Protein AF-A0A4R4VCG7-F1 (afdb_monomer)

Nearest PDB structures (foldseek):
  3f52-assembly1_A  TM=7.799E-01  e=2.837E-03  Corynebacterium glutamicum
  4i6u-assembly2_C  TM=8.218E-01  e=2.025E-02  Enterobacter sp. RFL1396
  4fbi-assembly2_D  TM=8.260E-01  e=2.661E-02  Enterobacter sp. RFL1396
  3fya-assembly1_A  TM=7.986E-01  e=2.259E-02  Enterobacter sp. RFL1396
  4ia8-assembly1_A  TM=7.667E-01  e=2.139E-02  Enterobacter sp. RFL1396

Organism: NCBI:txid1848322

Foldseek 3Di:
DPLLLCVLVVLCVVLVHDLVLLCVQLVHDSVVSVCSNVVVDPCDLSNQVSSCNSSVVPCPSNVVSCVVVVVPPPPD

InterPro domains:
  IPR001387 Cro/C1-type, helix-turn-helix domain [PS50943] (8-40)
  IPR001387 Cro/C1-type, helix-turn-helix domain [SM00530] (7-61)
  IPR001387 Cro/C1-type, helix-turn-helix domain [cd00093] (5-57)
  IPR010982 Lambda repressor-like, DNA-binding domain superfamily [G3DSA:1.10.260.40] (3-67)
  IPR010982 Lambda repressor-like, DNA-binding domain superfamily [SSF47413] (3-55)

pLDDT: mean 81.77, std 12.51, range [35.47, 90.19]

Solvent-accessible surface area (backbone atoms only — not comparable to full-atom values): 4315 Å² total; per-residue (Å²): 134,83,58,61,18,52,50,52,50,49,54,34,52,77,69,72,46,50,65,64,53,48,16,63,62,47,75,46,54,47,72,57,54,51,32,20,40,70,59,78,32,80,67,44,55,67,57,23,45,35,45,15,65,58,65,67,55,86,44,53,53,22,52,52,38,31,65,73,69,66,55,68,87,82,81,126

Structure (mmCIF, N/CA/C/O backbone):
data_AF-A0A4R4VCG7-F1
#
_entry.id   AF-A0A4R4VCG7-F1
#
loop_
_atom_site.group_PDB
_atom_site.id
_atom_site.type_symbol
_atom_site.label_atom_id
_atom_site.label_alt_id
_atom_site.label_comp_id
_atom_site.label_asym_id
_atom_site.label_entity_id
_atom_site.label_seq_id
_atom_site.pdbx_PDB_ins_code
_atom_site.Cartn_x
_atom_site.Cartn_y
_atom_site.Cartn_z
_atom_site.occupancy
_atom_site.B_iso_or_equiv
_atom_site.auth_seq_id
_atom_site.auth_comp_id
_atom_site.auth_asym_id
_atom_site.auth_atom_id
_atom_site.pdbx_PDB_model_num
ATOM 1 N N . MET A 1 1 ? -2.143 4.952 -20.005 1.00 53.59 1 M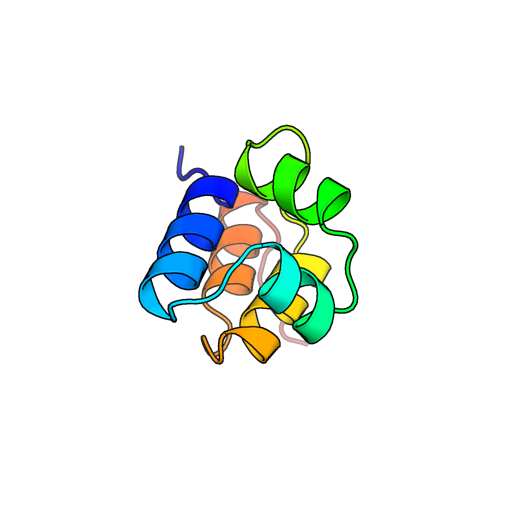ET A N 1
ATOM 2 C CA . MET A 1 1 ? -1.437 5.099 -18.720 1.00 53.59 1 MET A CA 1
ATOM 3 C C . MET A 1 1 ? -2.390 4.646 -17.640 1.00 53.59 1 MET A C 1
ATOM 5 O O . MET A 1 1 ? -3.408 5.296 -17.441 1.00 53.59 1 MET A O 1
ATOM 9 N N . ILE A 1 2 ? -2.156 3.468 -17.068 1.00 63.53 2 ILE A N 1
ATOM 10 C CA . ILE A 1 2 ? -2.971 2.961 -15.963 1.00 63.53 2 ILE A CA 1
ATOM 11 C C . ILE A 1 2 ? -2.298 3.468 -14.694 1.00 63.53 2 ILE A C 1
ATOM 13 O O . ILE A 1 2 ? -1.260 2.957 -14.306 1.00 63.53 2 ILE A O 1
ATOM 17 N N . ASP A 1 3 ? -2.872 4.472 -14.041 1.00 80.00 3 ASP A N 1
ATOM 18 C CA . ASP A 1 3 ? -2.300 4.986 -12.798 1.00 80.00 3 ASP A CA 1
ATOM 19 C C . ASP A 1 3 ? -2.455 3.946 -11.675 1.00 80.00 3 ASP A C 1
ATOM 21 O O . ASP A 1 3 ? -3.525 3.784 -11.077 1.00 80.00 3 ASP A O 1
ATOM 25 N N . HIS A 1 4 ? -1.385 3.201 -11.384 1.00 82.81 4 HIS A N 1
ATOM 26 C CA . HIS A 1 4 ? -1.387 2.172 -10.340 1.00 82.81 4 HIS A CA 1
ATOM 27 C C . HIS A 1 4 ? -1.769 2.726 -8.962 1.00 82.81 4 HIS A C 1
ATOM 29 O O . HIS A 1 4 ? -2.458 2.053 -8.193 1.00 82.81 4 HIS A O 1
ATOM 35 N N . GLY A 1 5 ? -1.367 3.968 -8.666 1.00 85.31 5 GLY A N 1
ATOM 36 C CA . GLY A 1 5 ? -1.758 4.680 -7.451 1.00 85.31 5 GLY A CA 1
ATOM 37 C C . GLY A 1 5 ? -3.270 4.894 -7.361 1.00 85.31 5 GLY A C 1
ATOM 38 O O . GLY A 1 5 ? -3.880 4.621 -6.323 1.00 85.31 5 GLY A O 1
ATOM 39 N N . ALA A 1 6 ? -3.905 5.276 -8.472 1.00 86.12 6 ALA A N 1
ATOM 40 C CA . ALA A 1 6 ? -5.356 5.419 -8.545 1.00 86.12 6 ALA A CA 1
ATOM 41 C C . ALA A 1 6 ? -6.077 4.069 -8.398 1.00 86.12 6 ALA A C 1
ATOM 43 O O . ALA A 1 6 ? -7.110 3.995 -7.730 1.00 86.12 6 ALA A O 1
ATOM 44 N N . ARG A 1 7 ? -5.522 2.982 -8.955 1.00 88.31 7 ARG A N 1
ATOM 45 C CA . ARG A 1 7 ? -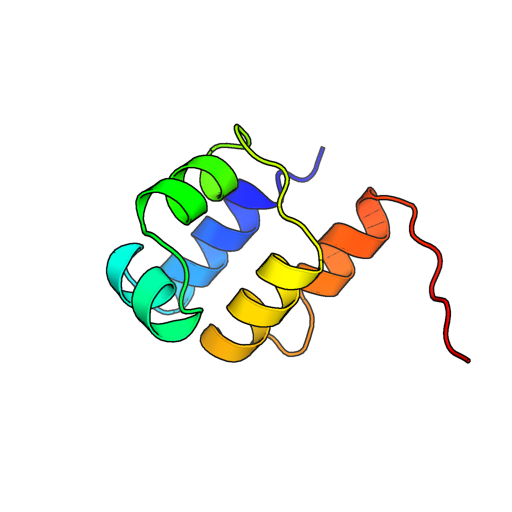6.089 1.632 -8.789 1.00 88.31 7 ARG A CA 1
ATOM 46 C C . ARG A 1 7 ? -6.001 1.144 -7.344 1.00 88.31 7 ARG A C 1
ATOM 48 O O . ARG A 1 7 ? -6.982 0.611 -6.831 1.00 88.31 7 ARG A O 1
ATOM 55 N N . LEU A 1 8 ? -4.871 1.370 -6.670 1.00 87.00 8 LEU A N 1
ATOM 56 C CA . LEU A 1 8 ? -4.726 1.080 -5.241 1.00 87.00 8 LEU A CA 1
ATOM 57 C C . LEU A 1 8 ? -5.779 1.832 -4.420 1.00 87.00 8 LEU A C 1
ATOM 59 O O . LEU A 1 8 ? -6.425 1.240 -3.556 1.00 87.00 8 LEU A O 1
ATOM 63 N N . ARG A 1 9 ? -5.990 3.117 -4.729 1.00 88.19 9 ARG A N 1
ATOM 64 C CA . ARG A 1 9 ? -7.016 3.939 -4.084 1.00 88.19 9 ARG A CA 1
ATOM 65 C C . ARG A 1 9 ? -8.421 3.387 -4.300 1.00 88.19 9 ARG A C 1
ATOM 67 O O . ARG A 1 9 ? -9.191 3.346 -3.344 1.00 88.19 9 ARG A O 1
ATOM 74 N N . ALA A 1 10 ? -8.754 2.968 -5.519 1.00 88.62 10 ALA A N 1
ATOM 75 C CA . ALA A 1 10 ? -10.048 2.363 -5.826 1.00 88.62 10 ALA A CA 1
ATOM 76 C C . ALA A 1 10 ? -10.278 1.098 -4.986 1.00 88.62 10 ALA A C 1
ATOM 78 O O . ALA A 1 10 ? -11.239 1.053 -4.224 1.00 88.62 10 ALA A O 1
ATOM 79 N N . LEU A 1 11 ? -9.329 0.155 -5.001 1.00 88.19 11 LEU A N 1
ATOM 80 C CA . LEU A 1 11 ? -9.413 -1.084 -4.219 1.00 88.19 11 LEU A CA 1
ATOM 81 C C . LEU A 1 11 ? -9.520 -0.812 -2.716 1.00 88.19 11 LEU A C 1
ATOM 83 O O . LEU A 1 11 ? -10.294 -1.453 -2.007 1.00 88.19 11 LEU A O 1
ATOM 87 N N . ARG A 1 12 ? -8.760 0.165 -2.215 1.00 89.75 12 ARG A N 1
ATOM 88 C CA . ARG A 1 12 ? -8.830 0.581 -0.816 1.00 89.75 12 ARG A CA 1
ATOM 89 C C . ARG A 1 12 ? -10.235 1.077 -0.451 1.00 89.75 12 ARG A C 1
ATOM 91 O O . ARG A 1 12 ? -10.751 0.697 0.598 1.00 89.75 12 ARG A O 1
ATOM 98 N N . LEU A 1 13 ? -10.851 1.897 -1.303 1.00 89.06 13 LEU A N 1
ATOM 99 C CA . LEU A 1 13 ? -12.208 2.412 -1.099 1.00 89.06 13 LEU A CA 1
ATOM 100 C C . LEU A 1 13 ? -13.277 1.321 -1.242 1.00 89.06 13 LEU A C 1
ATOM 102 O O . LEU A 1 13 ? -14.197 1.283 -0.433 1.00 89.06 13 LEU A O 1
ATOM 106 N N . GLU A 1 14 ? -13.131 0.402 -2.197 1.00 89.50 14 GLU A N 1
ATOM 107 C CA . GLU A 1 14 ? -14.026 -0.753 -2.366 1.00 89.50 14 GLU A CA 1
ATOM 108 C C . GLU A 1 14 ? -14.037 -1.665 -1.133 1.00 89.50 14 GLU A C 1
ATOM 110 O O . GLU A 1 14 ? -15.058 -2.264 -0.805 1.00 89.50 14 GLU A O 1
ATOM 115 N N . ARG A 1 15 ? -12.913 -1.749 -0.411 1.00 87.56 15 ARG A N 1
ATOM 116 C CA . ARG A 1 15 ? -12.820 -2.480 0.862 1.00 87.56 15 ARG A CA 1
ATOM 117 C C . ARG A 1 15 ? -13.182 -1.639 2.087 1.00 87.56 15 ARG A C 1
ATOM 119 O O . ARG A 1 15 ? -13.074 -2.141 3.201 1.00 87.56 15 ARG A O 1
ATOM 126 N N . GLY A 1 16 ? -13.597 -0.384 1.900 1.00 90.00 16 GLY A N 1
ATOM 127 C CA . GLY A 1 16 ? -13.960 0.525 2.988 1.00 90.00 16 GLY A CA 1
ATOM 128 C C . GLY A 1 16 ? -12.785 0.924 3.883 1.00 90.00 16 GLY A C 1
ATOM 129 O O . GLY A 1 16 ? -13.003 1.367 5.005 1.00 90.00 16 GLY A O 1
ATOM 130 N N . LEU A 1 17 ? -11.546 0.764 3.412 1.00 88.94 17 LEU A N 1
ATOM 131 C CA . LEU A 1 17 ? -10.353 1.015 4.212 1.00 88.94 17 LEU A CA 1
ATOM 132 C C . LEU A 1 17 ? -9.889 2.466 4.089 1.00 88.94 17 LEU A C 1
ATOM 134 O O . LEU A 1 17 ? -9.805 3.065 3.012 1.00 88.94 17 LEU A O 1
ATOM 138 N N . SER A 1 18 ? -9.471 3.031 5.210 1.00 89.50 18 SER A N 1
ATOM 139 C CA . SER A 1 18 ? -8.768 4.309 5.230 1.00 89.50 18 SER A CA 1
ATOM 140 C C . SER A 1 18 ? -7.285 4.136 4.898 1.00 89.50 18 SER A C 1
ATOM 142 O O . SER A 1 18 ? -6.693 3.084 5.125 1.00 89.50 18 SER A O 1
ATOM 144 N N . LEU A 1 19 ? -6.624 5.203 4.438 1.00 87.06 19 LEU A N 1
ATOM 145 C CA . LEU A 1 19 ? -5.161 5.224 4.253 1.00 87.06 19 LEU A CA 1
ATOM 146 C C . LEU A 1 19 ? -4.395 4.807 5.523 1.00 87.06 19 LEU A C 1
ATOM 148 O O . LEU A 1 19 ? -3.336 4.194 5.442 1.00 87.06 19 LEU A O 1
ATOM 152 N N . ASN A 1 20 ? -4.927 5.154 6.699 1.00 89.06 20 ASN A N 1
ATOM 153 C CA . ASN A 1 20 ? -4.340 4.793 7.989 1.00 89.06 20 ASN A CA 1
ATOM 154 C C . ASN A 1 20 ? -4.505 3.296 8.310 1.00 89.06 20 ASN A C 1
ATOM 156 O O . ASN A 1 20 ? -3.600 2.678 8.863 1.00 89.06 20 ASN A O 1
ATOM 160 N N . GLU A 1 21 ? -5.634 2.705 7.922 1.00 89.44 21 GLU A N 1
ATOM 161 C CA . GLU A 1 21 ? -5.870 1.270 8.084 1.00 89.44 21 GLU A CA 1
ATOM 162 C C . GLU A 1 21 ? -5.012 0.468 7.118 1.00 89.44 21 GLU A C 1
ATOM 164 O O . GLU A 1 21 ? -4.350 -0.476 7.539 1.00 89.44 21 GLU A O 1
ATOM 169 N N . LEU A 1 22 ? -4.931 0.898 5.854 1.00 88.25 22 LEU A N 1
ATOM 170 C CA . LEU A 1 22 ? -4.025 0.287 4.888 1.00 88.25 22 LEU A CA 1
ATOM 171 C C . LEU A 1 22 ? -2.578 0.362 5.393 1.00 88.25 22 LEU A C 1
ATOM 173 O O . LEU A 1 22 ? -1.904 -0.658 5.420 1.00 88.25 22 LEU A O 1
ATOM 177 N N . ALA A 1 23 ? -2.140 1.523 5.894 1.00 90.19 23 ALA A N 1
ATOM 178 C CA . ALA A 1 23 ? -0.829 1.708 6.521 1.00 90.19 23 ALA A CA 1
ATOM 179 C C . ALA A 1 23 ? -0.557 0.697 7.647 1.00 90.19 23 ALA A C 1
ATOM 181 O O . ALA A 1 23 ? 0.506 0.074 7.677 1.00 90.19 23 ALA A O 1
ATOM 182 N N . ARG A 1 24 ? -1.528 0.489 8.544 1.00 88.88 24 ARG A N 1
ATOM 183 C CA . ARG A 1 24 ? -1.441 -0.519 9.609 1.00 88.88 24 ARG A CA 1
ATOM 184 C C . ARG A 1 24 ? -1.356 -1.944 9.066 1.00 88.88 24 ARG A C 1
ATOM 186 O O . ARG A 1 24 ? -0.542 -2.718 9.554 1.00 88.88 24 ARG A O 1
ATOM 193 N N . LEU A 1 25 ? -2.163 -2.288 8.065 1.00 88.44 25 LEU A N 1
ATOM 194 C CA . LEU A 1 25 ? -2.218 -3.639 7.500 1.00 88.44 25 LEU A CA 1
ATOM 195 C C . LEU A 1 25 ? -0.973 -3.994 6.678 1.00 88.44 25 LEU A C 1
ATOM 197 O O . LEU A 1 25 ? -0.524 -5.137 6.700 1.00 88.44 25 LEU A O 1
ATOM 201 N N . THR A 1 26 ? -0.415 -3.026 5.951 1.00 86.12 26 THR A N 1
ATOM 202 C CA . THR A 1 26 ? 0.778 -3.209 5.113 1.00 86.12 26 THR A CA 1
ATOM 203 C C . THR A 1 26 ? 2.076 -2.883 5.847 1.00 86.12 26 THR A C 1
ATOM 205 O O . THR A 1 26 ? 3.148 -3.004 5.262 1.00 86.12 26 THR A O 1
ATOM 208 N N . ASN A 1 27 ? 1.989 -2.422 7.098 1.00 86.94 27 ASN A N 1
ATOM 209 C CA . ASN A 1 27 ? 3.117 -1.947 7.897 1.00 86.94 27 ASN A CA 1
ATOM 210 C C . ASN A 1 27 ? 3.911 -0.802 7.220 1.00 86.94 27 ASN A C 1
ATOM 212 O O . ASN A 1 27 ? 5.120 -0.663 7.417 1.00 86.94 27 ASN A O 1
ATOM 216 N N . TY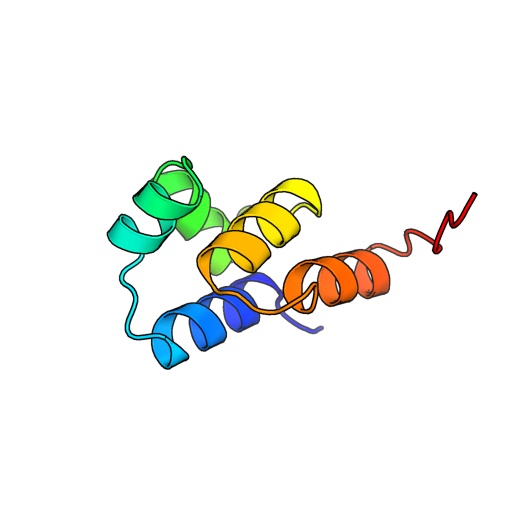R A 1 28 ? 3.223 0.019 6.416 1.00 87.12 28 TYR A N 1
ATOM 217 C CA . TYR A 1 28 ? 3.785 1.197 5.745 1.00 87.12 28 TYR A CA 1
ATOM 218 C C . TYR A 1 28 ? 3.285 2.480 6.398 1.00 87.12 28 TYR A C 1
ATOM 220 O O . TYR A 1 28 ? 2.215 2.525 6.992 1.00 87.12 28 TYR A O 1
ATOM 228 N N . SER A 1 29 ? 4.026 3.573 6.241 1.00 87.94 29 SER A N 1
ATOM 229 C CA . SER A 1 29 ? 3.583 4.874 6.741 1.00 87.94 29 SER A CA 1
ATOM 230 C C . SER A 1 29 ? 2.490 5.478 5.856 1.00 87.94 29 SER A C 1
ATOM 23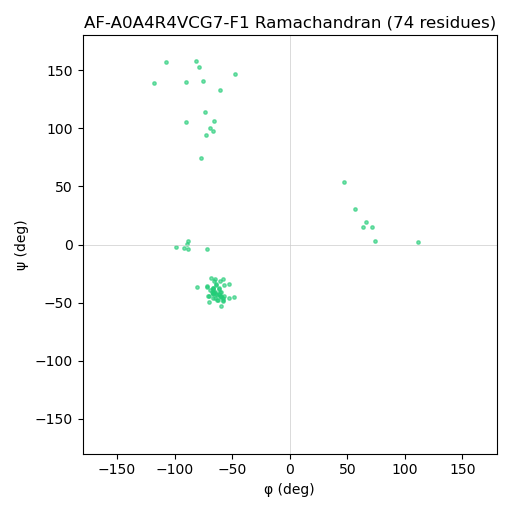2 O O . SER A 1 29 ? 2.598 5.471 4.630 1.00 87.94 29 SER A O 1
ATOM 234 N N . LYS A 1 30 ? 1.489 6.123 6.472 1.00 87.56 30 LYS A N 1
ATOM 235 C CA . LYS A 1 30 ? 0.424 6.876 5.774 1.00 87.56 30 LYS A CA 1
ATOM 236 C C . LYS A 1 30 ? 0.980 7.829 4.708 1.00 87.56 30 LYS A C 1
ATOM 238 O O .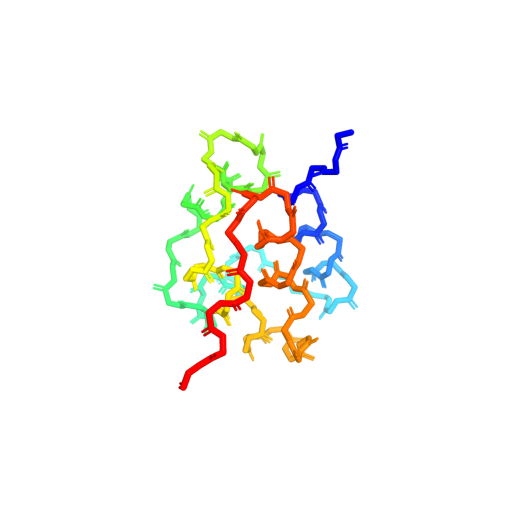 LYS A 1 30 ? 0.464 7.872 3.598 1.00 87.56 30 LYS A O 1
ATOM 243 N N . GLY A 1 31 ? 2.039 8.575 5.034 1.00 88.06 31 GLY A N 1
ATOM 244 C CA . GLY A 1 31 ? 2.672 9.510 4.096 1.00 88.06 31 GLY A CA 1
ATOM 245 C C . GLY A 1 31 ? 3.335 8.819 2.902 1.00 88.06 31 GLY A C 1
ATOM 246 O O . GLY A 1 31 ? 3.337 9.367 1.806 1.00 88.06 31 GLY A O 1
ATOM 247 N N . TYR A 1 32 ? 3.846 7.599 3.086 1.00 87.94 32 TYR A N 1
ATOM 248 C CA . TYR A 1 32 ? 4.388 6.802 1.987 1.00 87.94 32 TYR A CA 1
ATOM 249 C C . TYR A 1 32 ? 3.268 6.328 1.056 1.00 87.94 32 TYR A C 1
ATOM 251 O O . TYR A 1 32 ? 3.347 6.557 -0.146 1.00 87.94 32 TYR A O 1
ATOM 259 N N . LEU A 1 33 ? 2.197 5.751 1.613 1.00 87.56 33 LEU A N 1
ATOM 260 C CA . LEU A 1 33 ? 1.040 5.310 0.827 1.00 87.56 33 LEU A CA 1
ATOM 261 C C . 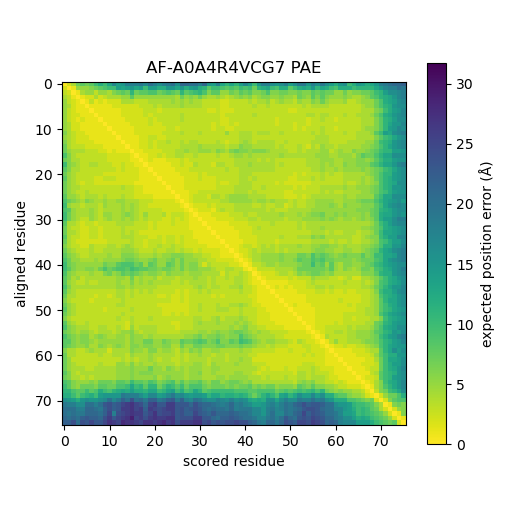LEU A 1 33 ? 0.353 6.468 0.100 1.00 87.56 33 LEU A C 1
ATOM 263 O O . LEU A 1 33 ? -0.025 6.311 -1.051 1.00 87.56 33 LEU A O 1
ATOM 267 N N . SER A 1 34 ? 0.261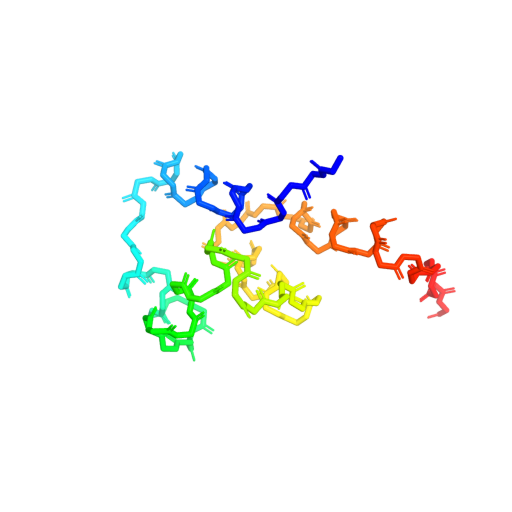 7.645 0.725 1.00 88.88 34 SER A N 1
ATOM 268 C CA . SER A 1 34 ? -0.291 8.837 0.077 1.00 88.88 34 SER A CA 1
ATOM 269 C C . SER A 1 34 ? 0.497 9.222 -1.174 1.00 88.88 34 SER A C 1
ATOM 271 O O . SER A 1 34 ? -0.115 9.486 -2.198 1.00 88.88 34 SER A O 1
ATOM 273 N N . LYS A 1 35 ? 1.836 9.220 -1.107 1.00 89.31 35 LYS A N 1
ATOM 274 C CA . LYS A 1 35 ? 2.698 9.517 -2.265 1.00 89.31 35 LYS A CA 1
ATOM 275 C C . LYS A 1 35 ? 2.551 8.475 -3.371 1.00 89.31 35 LYS A C 1
ATOM 277 O O . LYS A 1 35 ? 2.668 8.803 -4.543 1.00 89.31 35 LYS A O 1
ATOM 282 N N . VAL A 1 36 ? 2.313 7.220 -2.996 1.00 88.25 36 VAL A N 1
ATOM 283 C CA . VAL A 1 36 ? 2.067 6.133 -3.947 1.00 88.25 36 VAL A CA 1
ATOM 284 C C . VAL A 1 36 ? 0.704 6.292 -4.625 1.00 88.25 36 VAL A C 1
ATOM 286 O O . VAL A 1 36 ? 0.612 6.165 -5.840 1.00 88.25 36 VAL A O 1
ATOM 289 N N . GLU A 1 37 ? -0.349 6.620 -3.870 1.00 86.69 37 GLU A N 1
ATOM 290 C CA . GLU A 1 37 ? -1.692 6.857 -4.422 1.00 86.69 37 GLU A CA 1
ATOM 291 C C . GLU A 1 37 ? -1.754 8.084 -5.346 1.00 86.69 37 GLU A C 1
ATOM 293 O O . GLU A 1 37 ? -2.568 8.101 -6.266 1.00 86.69 37 GLU A O 1
ATOM 298 N N . THR A 1 38 ? -0.915 9.101 -5.119 1.00 84.75 38 THR A N 1
ATOM 299 C CA . THR A 1 38 ? -0.838 10.312 -5.956 1.00 84.75 38 THR A CA 1
ATOM 300 C C . THR A 1 38 ? 0.145 10.201 -7.123 1.00 84.75 38 THR A C 1
ATOM 302 O O . THR A 1 38 ? 0.311 11.175 -7.851 1.00 84.75 38 THR A O 1
ATOM 305 N N . GLY A 1 39 ? 0.825 9.061 -7.288 1.00 79.50 39 GLY A N 1
ATOM 306 C CA . GLY A 1 39 ? 1.835 8.864 -8.336 1.00 79.50 39 GLY A CA 1
ATOM 307 C C . GLY A 1 39 ? 3.164 9.591 -8.088 1.00 79.50 39 GLY A C 1
ATOM 308 O O . GLY A 1 39 ? 4.078 9.505 -8.901 1.00 79.50 39 GLY A O 1
ATOM 309 N N . GLU A 1 40 ? 3.318 10.269 -6.946 1.00 82.44 40 GLU A N 1
ATOM 310 C CA . GLU A 1 40 ? 4.563 10.942 -6.548 1.00 82.44 40 GLU A CA 1
ATOM 311 C C . GLU A 1 40 ? 5.676 9.927 -6.226 1.00 82.44 40 GLU A C 1
ATOM 313 O O . GLU A 1 40 ? 6.864 10.192 -6.412 1.00 82.44 40 GLU A O 1
ATOM 318 N N . LYS A 1 41 ? 5.294 8.732 -5.760 1.00 80.88 41 LYS A N 1
ATOM 319 C CA . LYS A 1 41 ? 6.153 7.546 -5.735 1.00 80.88 41 LYS A CA 1
ATOM 320 C C . LYS A 1 41 ? 5.558 6.455 -6.610 1.00 80.88 41 LYS A C 1
ATOM 322 O O . LYS A 1 41 ? 4.369 6.168 -6.527 1.00 80.88 41 LYS A O 1
ATOM 327 N N . GLY A 1 42 ? 6.418 5.766 -7.354 1.00 76.25 42 GLY A N 1
ATOM 328 C CA . GLY A 1 42 ? 6.027 4.548 -8.055 1.00 76.25 42 GLY A CA 1
ATOM 329 C C . GLY A 1 42 ? 5.548 3.475 -7.075 1.00 76.25 42 GLY A C 1
ATOM 330 O O . GLY A 1 42 ? 6.207 3.202 -6.063 1.00 76.25 42 GLY A O 1
ATOM 331 N N . LEU A 1 43 ? 4.407 2.855 -7.384 1.00 83.12 43 LEU A N 1
ATOM 332 C CA . LEU A 1 43 ? 3.968 1.645 -6.699 1.00 83.12 43 LEU A CA 1
ATOM 333 C C . LEU A 1 43 ? 4.961 0.532 -7.043 1.00 83.12 43 LEU A C 1
ATOM 335 O O . LEU A 1 43 ? 4.989 0.034 -8.162 1.00 83.12 43 LEU A O 1
ATOM 339 N N . THR A 1 44 ? 5.810 0.161 -6.088 1.00 84.00 44 THR A N 1
ATOM 340 C CA . THR A 1 44 ? 6.775 -0.924 -6.295 1.00 84.00 44 THR A CA 1
ATOM 341 C C . THR A 1 44 ? 6.085 -2.284 -6.161 1.00 84.00 44 THR A C 1
ATOM 343 O O . THR A 1 44 ? 5.121 -2.401 -5.396 1.00 84.00 44 THR A O 1
ATOM 346 N N . PRO A 1 45 ? 6.588 -3.348 -6.814 1.00 83.50 45 PRO A N 1
ATOM 347 C CA . PRO A 1 45 ? 6.005 -4.687 -6.703 1.00 83.50 45 PRO A CA 1
ATOM 348 C C . PRO A 1 45 ? 5.965 -5.205 -5.255 1.00 83.50 45 PRO A C 1
ATOM 350 O O . PRO A 1 45 ? 5.043 -5.924 -4.878 1.00 83.50 45 PRO A O 1
ATOM 353 N N . GLY A 1 46 ? 6.909 -4.795 -4.397 1.00 84.25 46 GLY A N 1
ATOM 354 C CA . GLY A 1 46 ? 6.877 -5.116 -2.965 1.00 84.25 46 GLY A CA 1
ATOM 355 C C . GLY A 1 46 ? 5.689 -4.482 -2.234 1.00 84.25 46 GLY A C 1
ATOM 356 O O . GLY A 1 46 ? 4.974 -5.169 -1.504 1.00 84.25 46 GLY A O 1
ATOM 357 N N . VAL A 1 47 ? 5.433 -3.194 -2.480 1.00 86.12 47 VAL A N 1
ATOM 358 C CA . VAL A 1 47 ? 4.284 -2.482 -1.895 1.00 86.12 47 VAL A CA 1
ATOM 359 C C . VAL A 1 47 ? 2.980 -3.023 -2.454 1.00 86.12 47 VAL A C 1
ATOM 361 O O . VAL A 1 47 ? 2.034 -3.219 -1.697 1.00 86.12 47 VAL A O 1
ATOM 364 N N . ALA A 1 48 ? 2.946 -3.310 -3.755 1.00 88.31 48 ALA A N 1
ATOM 365 C CA . ALA A 1 48 ? 1.805 -3.913 -4.418 1.00 88.31 48 ALA A CA 1
ATOM 366 C C . ALA A 1 48 ? 1.449 -5.261 -3.782 1.00 88.31 48 ALA A C 1
ATOM 368 O O . ALA A 1 48 ? 0.308 -5.434 -3.379 1.00 88.31 48 ALA A O 1
ATOM 369 N N . ARG A 1 49 ? 2.423 -6.161 -3.567 1.00 87.75 49 ARG A N 1
ATOM 370 C CA . ARG A 1 49 ? 2.218 -7.434 -2.845 1.00 87.75 49 ARG A CA 1
ATOM 371 C C . ARG A 1 49 ? 1.753 -7.238 -1.399 1.00 87.75 49 ARG A C 1
ATOM 373 O O . ARG A 1 49 ? 0.875 -7.960 -0.935 1.00 87.75 49 ARG A O 1
ATOM 380 N N . GLY A 1 50 ? 2.314 -6.263 -0.681 1.00 88.25 50 GLY A N 1
ATOM 381 C CA . GLY A 1 50 ? 1.887 -5.939 0.684 1.00 88.25 50 GLY A CA 1
ATOM 382 C C . GLY A 1 50 ? 0.433 -5.466 0.738 1.00 88.25 50 GLY A C 1
ATOM 383 O O . GLY A 1 50 ? -0.359 -5.973 1.534 1.00 88.25 50 GLY A O 1
ATOM 384 N N . CYS A 1 51 ? 0.070 -4.542 -0.154 1.00 87.88 51 CYS A N 1
ATOM 385 C CA . CYS A 1 51 ? -1.304 -4.078 -0.329 1.00 87.88 51 CYS A CA 1
ATOM 386 C C . CYS A 1 51 ? -2.217 -5.220 -0.750 1.00 87.88 51 CYS A C 1
ATOM 388 O O . CYS A 1 51 ? -3.325 -5.318 -0.250 1.00 87.88 51 CYS A O 1
ATOM 390 N N . ASP A 1 52 ? -1.738 -6.113 -1.605 1.00 89.56 52 ASP A N 1
ATOM 391 C CA . ASP A 1 52 ? -2.511 -7.235 -2.095 1.00 89.56 52 ASP A CA 1
ATOM 392 C C . ASP A 1 52 ? -2.868 -8.231 -0.986 1.00 89.56 52 ASP A C 1
ATOM 394 O O . ASP A 1 52 ? -4.013 -8.661 -0.863 1.00 89.56 52 ASP A O 1
ATOM 398 N N . ARG A 1 53 ? -1.923 -8.503 -0.082 1.00 88.56 53 ARG A N 1
ATOM 399 C CA . ARG A 1 53 ? -2.172 -9.300 1.124 1.00 88.56 53 ARG A CA 1
ATOM 400 C C . ARG A 1 53 ? -3.128 -8.600 2.092 1.00 88.56 53 ARG A C 1
ATOM 402 O O . ARG A 1 53 ? -3.994 -9.257 2.669 1.00 88.56 53 ARG A O 1
ATOM 409 N N . ALA A 1 54 ? -2.981 -7.287 2.274 1.00 87.94 54 ALA A N 1
ATOM 410 C CA . ALA A 1 54 ? -3.847 -6.485 3.141 1.00 87.94 54 ALA A CA 1
ATOM 411 C C . ALA A 1 54 ? -5.284 -6.394 2.603 1.00 87.94 54 ALA A C 1
ATOM 413 O O . ALA A 1 54 ? -6.248 -6.531 3.352 1.00 87.94 54 ALA A O 1
ATOM 414 N N . LEU A 1 55 ? -5.412 -6.204 1.292 1.00 86.06 55 LEU A N 1
ATOM 415 C CA . LEU A 1 55 ? -6.669 -6.083 0.568 1.00 86.06 55 LEU A CA 1
ATOM 416 C C . LEU A 1 55 ? -7.201 -7.442 0.116 1.00 86.06 55 LEU A C 1
ATOM 418 O O . LEU A 1 55 ? -8.296 -7.487 -0.417 1.00 86.06 55 LEU A O 1
ATOM 422 N N . ARG A 1 56 ? -6.487 -8.553 0.320 1.00 85.31 56 ARG A N 1
ATOM 423 C CA . ARG A 1 56 ? -6.850 -9.888 -0.189 1.00 85.31 56 ARG A CA 1
ATOM 424 C C . ARG A 1 56 ? -7.256 -9.843 -1.672 1.00 85.31 56 ARG A C 1
ATOM 426 O O . ARG A 1 56 ? -8.371 -10.240 -2.015 1.00 85.31 56 ARG A O 1
ATOM 433 N N . THR A 1 57 ? -6.403 -9.281 -2.527 1.00 83.81 57 THR A N 1
ATOM 434 C CA . THR A 1 57 ? -6.667 -9.146 -3.976 1.00 83.81 57 THR A CA 1
ATOM 435 C C . THR A 1 57 ? -5.994 -10.226 -4.829 1.00 83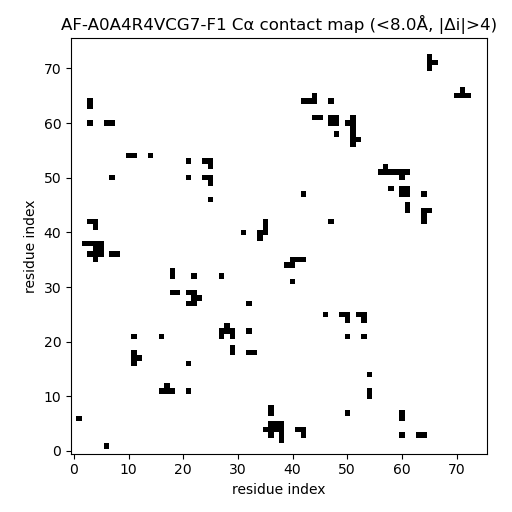.81 57 THR A C 1
ATOM 437 O O . THR A 1 57 ? -6.232 -10.284 -6.028 1.00 83.81 57 THR A O 1
ATOM 440 N N . GLY A 1 58 ? -5.228 -11.137 -4.225 1.00 84.12 58 GLY A N 1
ATOM 441 C CA . GLY A 1 58 ? -4.715 -12.351 -4.871 1.00 84.12 58 GLY A CA 1
ATOM 442 C C . GLY A 1 58 ? -3.603 -12.141 -5.910 1.00 84.12 58 GLY A C 1
ATOM 443 O O . GLY A 1 58 ? -3.320 -13.045 -6.685 1.00 84.12 58 GLY A O 1
ATOM 444 N N . GLY A 1 59 ? -2.971 -10.977 -5.942 1.00 84.94 59 GLY A N 1
ATOM 445 C CA . GLY A 1 59 ? -1.882 -10.595 -6.836 1.00 84.94 59 GLY A CA 1
ATOM 446 C C . GLY A 1 59 ? -2.266 -9.525 -7.856 1.00 84.94 59 GLY A C 1
ATOM 447 O O . GLY A 1 59 ? -1.417 -9.163 -8.662 1.00 84.94 59 GLY A O 1
ATOM 448 N N . GLU A 1 60 ? -3.494 -8.997 -7.842 1.00 87.06 60 GLU A N 1
ATOM 449 C CA . GLU A 1 60 ? -3.979 -8.040 -8.847 1.00 87.06 60 GLU A CA 1
ATOM 450 C C . GLU A 1 60 ? -3.104 -6.780 -8.932 1.00 87.06 60 GLU A C 1
ATOM 452 O O . GLU A 1 60 ? -2.674 -6.390 -10.018 1.00 87.06 60 GLU A O 1
ATOM 457 N N . LEU A 1 61 ? -2.775 -6.166 -7.791 1.00 86.19 61 LEU A N 1
ATOM 458 C CA . LEU A 1 61 ? -1.931 -4.965 -7.767 1.00 86.19 61 LEU A CA 1
ATOM 459 C C . LEU A 1 61 ? -0.504 -5.267 -8.226 1.00 86.19 61 LEU A C 1
ATOM 461 O O . LEU A 1 61 ? 0.085 -4.484 -8.966 1.00 86.19 61 LEU A O 1
ATOM 465 N N . ALA A 1 62 ? 0.053 -6.395 -7.783 1.00 88.12 62 ALA A N 1
ATOM 466 C CA . ALA A 1 62 ? 1.407 -6.796 -8.144 1.00 88.12 62 ALA A CA 1
ATOM 467 C C . ALA A 1 62 ? 1.508 -7.113 -9.641 1.00 88.12 62 ALA A C 1
ATOM 469 O O . ALA A 1 62 ? 2.391 -6.587 -10.309 1.00 88.12 62 ALA A O 1
ATOM 470 N N . GLY A 1 63 ? 0.552 -7.870 -10.183 1.00 87.19 63 GLY A N 1
ATOM 471 C CA . GLY A 1 63 ? 0.490 -8.199 -11.603 1.00 87.19 63 GLY A CA 1
ATOM 472 C C . GLY A 1 63 ? 0.274 -6.972 -12.488 1.00 87.19 63 GLY A C 1
ATOM 473 O O . GLY A 1 63 ? 0.847 -6.897 -13.571 1.00 87.19 63 GLY A O 1
ATOM 474 N N . LEU A 1 64 ? -0.494 -5.974 -12.033 1.00 84.88 64 LEU A N 1
ATOM 475 C CA . LEU A 1 64 ? -0.619 -4.698 -12.744 1.00 84.88 64 LEU A CA 1
ATOM 476 C C . LEU A 1 64 ? 0.720 -3.958 -12.826 1.00 84.88 64 LEU A C 1
ATOM 478 O O . LEU A 1 64 ? 1.097 -3.521 -13.912 1.00 84.88 64 LEU A O 1
ATOM 482 N N . VAL A 1 65 ? 1.438 -3.853 -11.704 1.00 85.56 65 VAL A N 1
ATOM 483 C CA . VAL A 1 65 ? 2.757 -3.202 -11.643 1.00 85.56 65 VAL A CA 1
ATOM 484 C C . VAL A 1 65 ? 3.788 -3.948 -12.487 1.00 85.56 65 VAL A C 1
ATOM 486 O O . VAL A 1 65 ? 4.559 -3.320 -13.205 1.00 85.56 65 VAL A O 1
ATOM 489 N N . GLU A 1 66 ? 3.802 -5.280 -12.443 1.00 83.75 66 GLU A N 1
ATOM 490 C CA . GLU A 1 66 ? 4.746 -6.096 -13.217 1.00 83.75 66 GLU A CA 1
ATOM 491 C C . GLU A 1 66 ? 4.493 -5.990 -14.728 1.00 83.75 66 GLU A C 1
ATOM 493 O O . GLU A 1 66 ? 5.443 -5.868 -15.504 1.00 83.75 66 GLU A O 1
ATOM 498 N N . ARG A 1 67 ? 3.222 -5.924 -15.148 1.00 79.94 67 ARG A N 1
ATOM 499 C CA . ARG A 1 67 ? 2.848 -5.734 -16.557 1.00 79.94 67 ARG A CA 1
ATOM 500 C C . ARG A 1 67 ? 3.228 -4.363 -17.118 1.00 79.94 67 ARG A C 1
ATOM 502 O O . ARG A 1 67 ? 3.613 -4.299 -18.281 1.00 79.94 67 ARG A O 1
ATOM 509 N N . GLU A 1 68 ? 3.115 -3.286 -16.341 1.00 74.62 68 GLU A N 1
ATOM 510 C CA . GLU A 1 68 ? 3.527 -1.938 -16.781 1.00 74.62 68 GLU A CA 1
ATOM 511 C C . GLU A 1 68 ? 5.036 -1.720 -16.663 1.00 74.62 68 GLU A C 1
ATOM 513 O O . GLU A 1 68 ? 5.635 -1.101 -17.537 1.00 74.62 68 GLU A O 1
ATOM 518 N N . SER A 1 69 ? 5.678 -2.263 -15.625 1.00 67.06 69 SER A N 1
ATOM 519 C CA . SER A 1 69 ? 7.123 -2.117 -15.432 1.00 67.06 69 SER A CA 1
ATOM 520 C C . SER A 1 69 ? 7.957 -2.926 -16.438 1.00 67.06 69 SER A C 1
ATOM 522 O O . SER A 1 69 ? 9.184 -2.850 -16.392 1.00 67.06 69 SER A O 1
ATOM 524 N N . GLY A 1 70 ? 7.335 -3.724 -17.315 1.00 59.78 70 GLY A N 1
ATOM 525 C CA . GLY A 1 70 ? 8.036 -4.592 -18.266 1.00 59.78 70 GLY A CA 1
ATOM 526 C C . GLY A 1 70 ? 8.884 -5.678 -17.596 1.00 59.78 70 GLY A C 1
ATOM 527 O O . GLY A 1 70 ? 9.731 -6.289 -18.248 1.00 59.78 70 GLY A O 1
ATOM 528 N N . ALA A 1 71 ? 8.670 -5.927 -16.300 1.00 52.69 71 ALA A N 1
ATOM 529 C CA . ALA A 1 71 ? 9.299 -7.021 -15.586 1.00 52.69 71 ALA A CA 1
ATOM 530 C C . ALA A 1 71 ? 8.633 -8.313 -16.071 1.00 52.69 71 ALA A C 1
ATOM 532 O O . ALA A 1 71 ? 7.555 -8.690 -15.618 1.00 52.69 71 ALA A O 1
ATOM 533 N N . ALA A 1 72 ? 9.253 -8.936 -17.073 1.00 48.00 72 ALA A N 1
ATOM 534 C CA . ALA A 1 72 ? 8.868 -10.240 -17.587 1.00 48.00 72 ALA A CA 1
ATOM 535 C C . ALA A 1 72 ? 8.664 -11.240 -16.429 1.00 48.00 72 ALA A C 1
ATOM 537 O O . ALA A 1 72 ? 9.376 -11.157 -15.423 1.00 48.00 72 ALA A O 1
ATOM 538 N N . PRO A 1 73 ? 7.723 -12.192 -16.552 1.00 47.25 73 PRO A N 1
ATOM 539 C CA . PRO A 1 73 ? 7.496 -13.193 -15.523 1.00 47.25 73 PRO A CA 1
ATOM 540 C C . PRO A 1 73 ? 8.725 -14.101 -15.432 1.00 47.25 73 PRO A C 1
ATOM 542 O O . PRO A 1 73 ? 8.853 -15.055 -16.197 1.00 47.25 73 PRO A O 1
ATOM 545 N N . THR A 1 74 ? 9.631 -13.840 -14.490 1.00 46.75 74 THR A N 1
ATOM 546 C CA . THR A 1 74 ? 10.616 -14.846 -14.083 1.00 46.75 74 THR A CA 1
ATOM 547 C C . THR A 1 74 ? 9.900 -15.843 -13.180 1.00 46.75 74 THR A C 1
ATOM 549 O O . THR A 1 74 ? 10.016 -15.811 -11.958 1.00 46.75 74 THR A O 1
ATOM 552 N N . ALA A 1 75 ? 9.090 -16.696 -13.806 1.00 43.22 75 ALA A N 1
ATOM 553 C CA . ALA A 1 75 ? 8.790 -18.008 -13.272 1.00 43.22 75 ALA A CA 1
ATOM 554 C C . ALA A 1 75 ? 10.050 -18.863 -13.473 1.00 43.22 75 ALA A C 1
ATOM 556 O O . ALA A 1 75 ? 10.460 -19.104 -14.610 1.00 43.22 75 ALA A O 1
ATOM 557 N N . GLY A 1 76 ? 10.678 -19.253 -12.367 1.00 35.47 76 GLY A N 1
ATOM 558 C CA . GLY A 1 76 ? 11.773 -20.215 -12.287 1.00 35.47 76 GLY A CA 1
ATOM 559 C C . GLY A 1 76 ? 11.609 -21.025 -11.017 1.00 35.47 76 GLY A C 1
ATOM 560 O O . GLY A 1 76 ? 11.362 -20.385 -9.970 1.00 35.47 76 GLY A O 1
#

Radius of gyration: 11.7 Å; 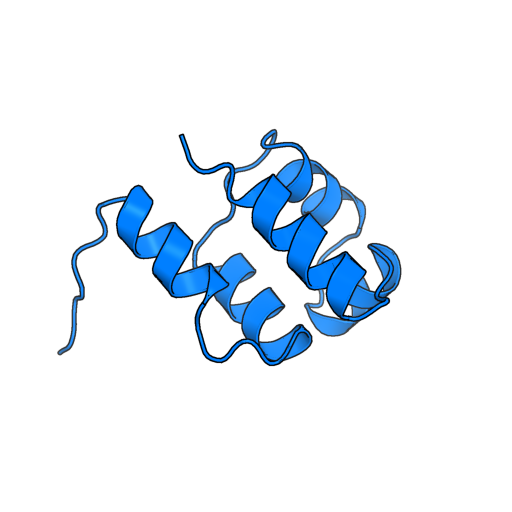Cα contacts (8 Å, |Δi|>4): 83; chains: 1; bounding box: 26×31×28 Å

Secondary structure (DSSP, 8-state):
---HHHHHHHHHHHTT--HHHHHHHHT--HHHHHHHHTTSS---HHHHHHHHHHHT-TTHHHHHHHHHTT------

Mean predicted aligned error: 5.9 Å

Sequence (76 aa):
MIDHGARLRALRLERGLSLNELARLTNYSKGYLSKVETGEKGLTPGVARGCDRALRTGGELAGLVERESGAAPTAG